Protein AF-A0A958Z727-F1 (afdb_monomer_lite)

Foldseek 3Di:
DVVLLVLLLPCQVVCVVVVPDQAAAEEEPDDPDQQSSCVSNSHHYYHVHVFPVLALVSVQVRVVVRHFKYKYSACVCVPRPSCVLFAPAWDDDGPRITMTGRHPDHD

pLDDT: mean 90.94, std 6.82, range [50.34, 97.81]

Structure (mmCIF, N/CA/C/O backbone):
data_AF-A0A958Z727-F1
#
_entry.id   AF-A0A958Z727-F1
#
loop_
_atom_site.group_PDB
_atom_site.id
_atom_site.type_symbol
_atom_site.label_atom_id
_atom_site.label_alt_id
_atom_site.label_comp_id
_atom_site.label_asym_id
_atom_site.label_entity_id
_atom_site.label_seq_id
_atom_site.pdbx_PDB_ins_code
_atom_site.Cartn_x
_atom_site.Cartn_y
_atom_site.Cartn_z
_atom_site.occupancy
_atom_site.B_iso_or_equiv
_atom_site.auth_seq_id
_atom_site.auth_comp_id
_atom_site.auth_asym_id
_atom_site.auth_atom_id
_atom_site.pdbx_PDB_model_num
ATOM 1 N N . TYR A 1 1 ? -3.542 -13.701 -14.974 1.00 50.34 1 TYR A N 1
ATOM 2 C CA . TYR A 1 1 ? -4.261 -12.425 -15.186 1.00 50.34 1 TYR A CA 1
ATOM 3 C C . TYR A 1 1 ? -5.636 -12.428 -14.512 1.00 50.34 1 TYR A C 1
ATOM 5 O O . TYR A 1 1 ? -5.892 -11.529 -13.728 1.00 50.34 1 TYR A O 1
ATOM 13 N N . ASN A 1 2 ? -6.486 -13.447 -14.722 1.00 65.69 2 ASN A N 1
ATOM 14 C CA . ASN A 1 2 ? -7.831 -13.496 -14.113 1.00 65.69 2 ASN A CA 1
ATOM 15 C C . ASN A 1 2 ? -7.857 -13.581 -12.575 1.00 65.69 2 ASN A C 1
ATOM 17 O O . ASN A 1 2 ? -8.735 -12.981 -11.959 1.00 65.69 2 ASN A O 1
ATOM 21 N N . ASP A 1 3 ? -6.906 -14.280 -11.950 1.00 7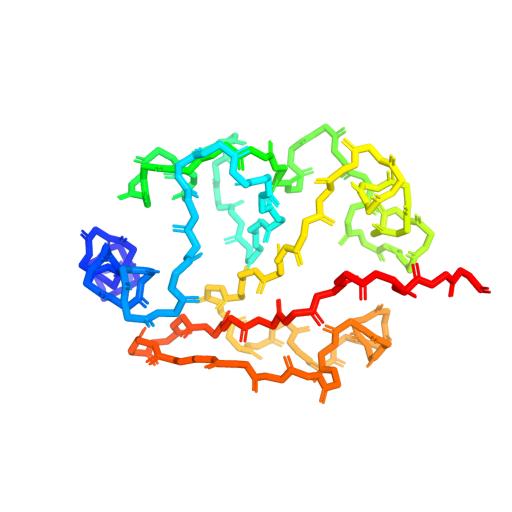2.94 3 ASP A N 1
ATOM 22 C CA . ASP A 1 3 ? -6.964 -14.512 -10.499 1.00 72.94 3 ASP A CA 1
ATOM 23 C C . ASP A 1 3 ? -6.658 -13.252 -9.676 1.00 72.94 3 ASP A C 1
ATOM 25 O O . ASP A 1 3 ? -7.357 -12.983 -8.702 1.00 72.94 3 ASP A O 1
ATOM 29 N N . ASN A 1 4 ? -5.709 -12.417 -10.117 1.00 77.88 4 ASN A N 1
ATOM 30 C CA . ASN A 1 4 ? -5.355 -11.174 -9.417 1.00 77.88 4 ASN A CA 1
ATOM 31 C C . ASN A 1 4 ? -6.507 -10.161 -9.435 1.00 77.88 4 ASN A C 1
ATOM 33 O O . ASN A 1 4 ? -6.820 -9.557 -8.413 1.00 77.88 4 ASN A O 1
ATOM 37 N N . LEU A 1 5 ? -7.172 -10.000 -10.584 1.00 83.12 5 LEU A N 1
ATOM 38 C CA . LEU A 1 5 ? -8.333 -9.117 -10.699 1.00 83.12 5 LEU A CA 1
ATOM 39 C C . LEU A 1 5 ? -9.493 -9.610 -9.825 1.00 83.12 5 LEU A C 1
ATOM 41 O O . LEU A 1 5 ? -10.134 -8.826 -9.128 1.00 83.12 5 LEU A O 1
ATOM 45 N N . LYS A 1 6 ? -9.740 -10.925 -9.828 1.00 85.56 6 LYS A N 1
ATOM 46 C CA . LYS A 1 6 ? -10.763 -11.536 -8.979 1.00 85.56 6 LYS A CA 1
ATOM 47 C C . LYS A 1 6 ? -10.461 -11.321 -7.497 1.00 85.56 6 LYS A C 1
ATOM 49 O O . LYS A 1 6 ? -11.382 -11.011 -6.743 1.00 85.56 6 LYS A O 1
ATOM 54 N N . ALA A 1 7 ? -9.200 -11.463 -7.087 1.00 87.31 7 ALA A N 1
ATOM 55 C CA . ALA A 1 7 ? -8.783 -11.180 -5.721 1.00 87.31 7 ALA A CA 1
ATOM 56 C C . ALA A 1 7 ? -9.103 -9.725 -5.357 1.00 87.31 7 ALA A C 1
ATOM 58 O O . ALA A 1 7 ? -9.835 -9.522 -4.398 1.00 87.31 7 ALA A O 1
ATOM 59 N N . LEU A 1 8 ? -8.699 -8.746 -6.180 1.00 88.06 8 LEU A N 1
ATOM 60 C CA . LEU A 1 8 ? -8.932 -7.311 -5.935 1.00 88.06 8 LEU A CA 1
ATOM 61 C C . LEU A 1 8 ? -10.416 -6.973 -5.736 1.00 88.06 8 LEU A C 1
ATOM 63 O O . LEU A 1 8 ? -10.770 -6.294 -4.776 1.00 88.06 8 LEU A O 1
ATOM 67 N N . ILE A 1 9 ? -11.284 -7.495 -6.608 1.00 87.69 9 ILE A N 1
ATOM 68 C CA . ILE A 1 9 ? -12.739 -7.270 -6.550 1.00 87.69 9 ILE A CA 1
ATOM 69 C C . ILE A 1 9 ? -13.356 -7.884 -5.282 1.00 87.69 9 ILE A C 1
ATOM 71 O O . ILE A 1 9 ? -14.369 -7.406 -4.776 1.00 87.69 9 ILE A O 1
ATOM 75 N N . THR A 1 10 ? -12.764 -8.960 -4.760 1.00 89.81 10 THR A N 1
ATOM 76 C CA . THR A 1 10 ? -13.305 -9.713 -3.620 1.00 89.81 10 THR A CA 1
ATOM 77 C C . THR A 1 10 ? -12.610 -9.406 -2.294 1.00 89.81 10 THR A C 1
ATOM 79 O O . THR A 1 10 ? -12.925 -10.055 -1.302 1.00 89.81 10 THR A O 1
ATOM 82 N N . THR A 1 11 ? -11.724 -8.404 -2.237 1.00 89.69 11 THR A N 1
ATOM 83 C CA . THR A 1 11 ? -11.003 -8.008 -1.009 1.00 89.69 11 THR A CA 1
ATOM 84 C C . THR A 1 11 ? -11.884 -7.265 0.003 1.00 89.69 11 THR A C 1
ATOM 86 O O . THR A 1 11 ? -11.554 -7.213 1.185 1.00 89.69 11 THR A O 1
ATOM 89 N N . GLY A 1 12 ? -13.030 -6.718 -0.419 1.00 89.19 12 GLY A N 1
ATOM 90 C CA . GLY A 1 12 ? -13.918 -5.908 0.431 1.00 89.19 12 GLY A CA 1
ATOM 91 C C . GLY A 1 12 ? -14.254 -6.510 1.811 1.00 89.19 12 GLY A C 1
ATOM 92 O O . GLY A 1 12 ? -14.110 -5.807 2.812 1.00 89.19 12 GLY A O 1
ATOM 93 N N . PRO A 1 13 ? -14.645 -7.796 1.917 1.00 91.94 13 PRO A N 1
ATOM 94 C CA . PRO A 1 13 ? -14.886 -8.448 3.204 1.00 91.94 13 PRO A CA 1
ATOM 95 C C . PRO A 1 13 ? -13.677 -8.434 4.147 1.00 91.94 13 PRO A C 1
ATOM 97 O O . PRO A 1 13 ? -13.855 -8.174 5.334 1.00 91.94 13 PRO A O 1
ATOM 100 N N . LEU A 1 14 ? -12.459 -8.647 3.629 1.00 92.69 14 LEU A N 1
ATOM 101 C CA . LEU A 1 14 ? -11.243 -8.606 4.443 1.00 92.69 14 LEU A CA 1
ATOM 102 C C . LEU A 1 14 ? -10.998 -7.196 4.990 1.00 92.69 14 LEU A C 1
ATOM 104 O O . LEU A 1 14 ? -10.651 -7.042 6.156 1.00 92.69 14 LEU A O 1
ATOM 108 N N . PHE A 1 15 ? -11.218 -6.150 4.191 1.00 93.00 15 PHE A N 1
ATOM 109 C CA . PHE A 1 15 ? -11.087 -4.784 4.700 1.00 93.00 15 PHE A CA 1
ATOM 110 C C . PHE A 1 15 ? -12.085 -4.474 5.818 1.00 93.00 15 PHE A C 1
ATOM 112 O O . PHE A 1 15 ? -11.711 -3.830 6.794 1.00 93.00 15 PHE A O 1
ATOM 119 N N . ASN A 1 16 ? -13.320 -4.971 5.717 1.00 92.44 16 ASN A N 1
ATOM 120 C CA . ASN A 1 16 ? -14.316 -4.808 6.777 1.00 92.44 16 ASN A CA 1
ATOM 121 C C . ASN A 1 16 ? -13.895 -5.529 8.067 1.00 92.44 16 ASN A C 1
ATOM 123 O O . ASN A 1 16 ? -14.034 -4.970 9.154 1.00 92.44 16 ASN A O 1
ATOM 127 N N . GLU A 1 17 ? -13.353 -6.744 7.955 1.00 93.81 17 GLU A N 1
ATOM 128 C CA . GLU A 1 17 ? -12.824 -7.505 9.094 1.00 93.81 17 GLU A CA 1
ATOM 129 C C . GLU A 1 17 ? -11.662 -6.768 9.775 1.00 93.81 17 GLU A C 1
ATOM 131 O O . GLU A 1 17 ? -11.635 -6.633 11.000 1.00 93.81 17 GLU A O 1
ATOM 136 N N . LEU A 1 18 ? -10.746 -6.221 8.973 1.00 93.75 18 LEU A N 1
ATOM 137 C CA . LEU A 1 18 ? -9.597 -5.444 9.441 1.00 93.75 18 LEU A CA 1
ATOM 138 C C . LEU A 1 18 ? -9.951 -4.013 9.867 1.00 93.75 18 LEU A C 1
ATOM 140 O O . LEU A 1 18 ? -9.083 -3.310 10.383 1.00 93.75 18 LEU A O 1
ATOM 144 N N . ARG A 1 19 ? -11.210 -3.592 9.685 1.00 94.44 19 ARG A N 1
ATOM 145 C CA . ARG A 1 19 ? -11.703 -2.231 9.948 1.00 94.44 19 ARG A CA 1
ATOM 146 C C . ARG A 1 19 ? -10.921 -1.150 9.189 1.00 94.44 19 ARG A C 1
ATOM 148 O O . ARG A 1 19 ? -10.641 -0.096 9.748 1.00 94.44 19 ARG A O 1
ATOM 155 N N . ILE A 1 20 ? -10.577 -1.433 7.934 1.00 93.75 20 ILE A N 1
ATOM 156 C CA . ILE A 1 20 ? -9.972 -0.476 7.001 1.00 93.75 20 ILE A CA 1
ATOM 157 C C . ILE A 1 20 ? -11.106 0.268 6.298 1.00 93.75 20 ILE A C 1
ATOM 159 O O . ILE A 1 20 ? -11.839 -0.334 5.503 1.00 93.75 20 ILE A O 1
ATOM 163 N N . ASP A 1 21 ? -11.250 1.557 6.588 1.00 93.31 21 ASP A N 1
ATOM 164 C CA . ASP A 1 21 ? -12.305 2.411 6.042 1.00 93.31 21 ASP A CA 1
ATOM 165 C C . ASP A 1 21 ? -12.067 2.719 4.551 1.00 93.31 21 ASP A C 1
ATOM 167 O O . ASP A 1 21 ? -10.981 2.524 4.004 1.00 93.31 21 ASP A O 1
ATOM 171 N N . GLU A 1 22 ? -13.098 3.190 3.851 1.00 90.94 22 GLU A N 1
ATOM 172 C CA . GLU A 1 22 ? -12.982 3.645 2.459 1.00 90.94 22 GLU A CA 1
ATOM 173 C C . GLU A 1 22 ? -12.190 4.957 2.317 1.00 90.94 22 GLU A C 1
ATOM 175 O O . GLU A 1 22 ? -11.710 5.287 1.225 1.00 90.94 22 GLU A O 1
ATOM 180 N N . ASN A 1 23 ? -12.064 5.715 3.409 1.00 93.00 23 ASN A N 1
ATOM 181 C CA . ASN A 1 23 ? -11.309 6.961 3.463 1.00 93.00 23 ASN A CA 1
ATOM 182 C C . ASN A 1 23 ? -9.847 6.773 3.872 1.00 93.00 23 ASN A C 1
ATOM 184 O O . ASN A 1 23 ? -9.049 7.675 3.602 1.00 93.00 23 ASN A O 1
ATOM 188 N N . ASP A 1 24 ? -9.499 5.618 4.441 1.00 95.44 24 ASP A N 1
ATOM 189 C CA . ASP A 1 24 ? -8.117 5.263 4.747 1.00 95.44 24 ASP A CA 1
ATOM 190 C C . ASP A 1 24 ? -7.335 5.172 3.432 1.00 95.44 24 ASP A C 1
ATOM 192 O O . ASP A 1 24 ? -7.703 4.430 2.508 1.00 95.44 24 ASP A O 1
ATOM 196 N N . LYS A 1 25 ? -6.255 5.949 3.313 1.00 96.62 25 LYS A N 1
ATOM 197 C CA . LYS A 1 25 ? -5.447 5.934 2.091 1.00 96.62 25 LYS A CA 1
ATOM 198 C C . LYS A 1 25 ? -4.524 4.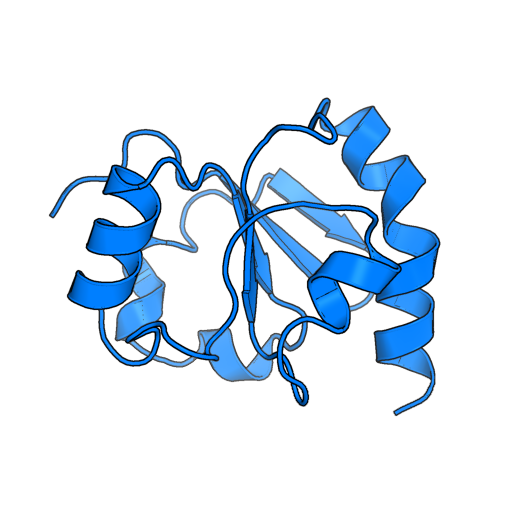725 2.097 1.00 96.62 25 LYS A C 1
ATOM 200 O O . LYS A 1 25 ? -3.829 4.457 3.076 1.00 96.62 25 LYS A O 1
ATOM 205 N N . VAL A 1 26 ? -4.454 4.033 0.968 1.00 96.62 26 VAL A N 1
ATOM 206 C CA . VAL A 1 26 ? -3.616 2.842 0.799 1.00 96.62 26 VAL A CA 1
ATOM 207 C C . VAL A 1 26 ? -2.573 3.053 -0.291 1.00 96.62 26 VAL A C 1
ATOM 209 O O . VAL A 1 26 ? -2.835 3.716 -1.290 1.00 96.62 26 VAL A O 1
ATOM 212 N N . ILE A 1 27 ? -1.392 2.471 -0.126 1.00 96.81 27 ILE A N 1
ATOM 213 C CA . ILE A 1 27 ? -0.442 2.267 -1.222 1.00 96.81 27 ILE A CA 1
ATOM 214 C C . ILE A 1 27 ? -0.753 0.896 -1.821 1.00 96.81 27 ILE A C 1
ATOM 216 O O . ILE A 1 27 ? -0.769 -0.085 -1.081 1.00 96.81 27 ILE A O 1
ATOM 220 N N . SER A 1 28 ? -1.000 0.797 -3.127 1.00 95.38 28 SER A N 1
ATOM 221 C CA . SER A 1 28 ? -1.206 -0.491 -3.803 1.00 95.38 28 SER A CA 1
ATOM 222 C C . SER A 1 28 ? -0.140 -0.734 -4.859 1.00 95.38 28 SER A C 1
ATOM 224 O O . SER A 1 28 ? 0.034 0.100 -5.742 1.00 95.38 28 SER A O 1
ATOM 226 N N . ILE A 1 29 ? 0.556 -1.872 -4.753 1.00 93.69 29 ILE A N 1
ATOM 227 C CA . ILE A 1 29 ? 1.626 -2.279 -5.669 1.00 93.69 29 ILE A CA 1
ATOM 228 C C . ILE A 1 29 ? 1.596 -3.800 -5.943 1.00 93.69 29 ILE A C 1
ATOM 230 O O . ILE A 1 29 ? 1.262 -4.576 -5.055 1.00 93.69 29 ILE A O 1
ATOM 234 N N . PRO A 1 30 ? 1.997 -4.284 -7.123 1.00 91.19 30 PRO A N 1
ATOM 235 C CA . PRO A 1 30 ? 2.093 -3.486 -8.319 1.00 91.19 30 PRO A CA 1
ATOM 236 C C . PRO A 1 30 ? 0.707 -3.147 -8.890 1.00 91.19 30 PRO A C 1
ATOM 238 O O . PRO A 1 30 ? -0.225 -3.957 -8.784 1.00 91.19 30 PRO A O 1
ATOM 241 N N . ASP A 1 31 ? 0.570 -1.978 -9.516 1.00 82.69 31 ASP A N 1
ATOM 242 C CA . ASP A 1 31 ? -0.566 -1.637 -10.377 1.00 82.69 31 ASP A CA 1
ATOM 243 C C . ASP A 1 31 ? -0.116 -1.550 -11.843 1.00 82.69 31 ASP A C 1
ATOM 245 O O . ASP A 1 31 ? 0.728 -0.747 -12.228 1.00 82.69 31 ASP A O 1
ATOM 249 N N . LEU A 1 32 ? -0.706 -2.389 -12.699 1.00 79.69 32 LEU A N 1
ATOM 250 C CA . LEU A 1 32 ? -0.421 -2.396 -14.142 1.00 79.69 32 LEU A CA 1
ATOM 251 C C . LEU A 1 32 ? -1.130 -1.254 -14.897 1.00 79.69 32 LEU A C 1
ATOM 253 O O . LEU A 1 32 ? -1.114 -1.211 -16.127 1.00 79.69 32 LEU A O 1
ATOM 257 N N . SER A 1 33 ? -1.803 -0.363 -14.175 1.00 79.81 33 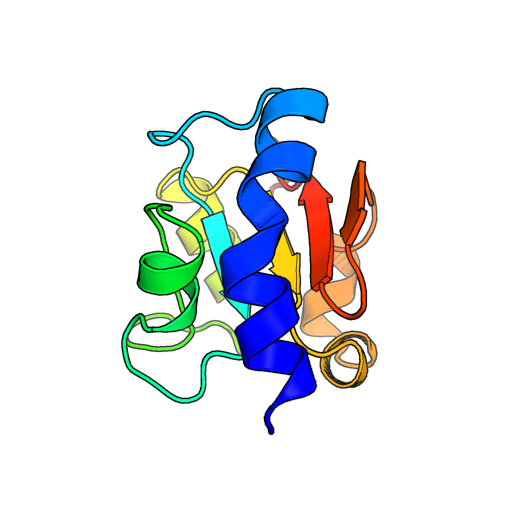SER A N 1
ATOM 258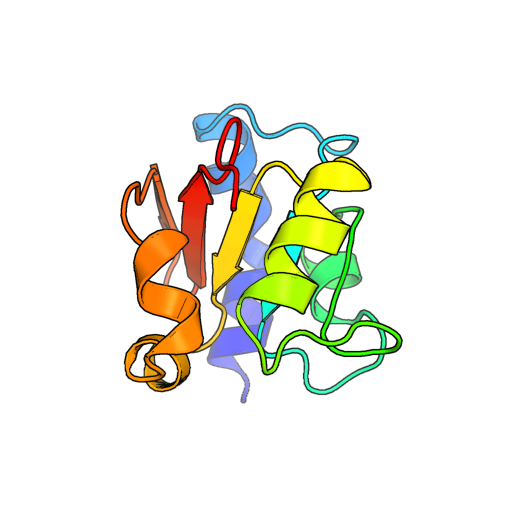 C CA . SER A 1 33 ? -2.573 0.766 -14.682 1.00 79.81 33 SER A CA 1
ATOM 259 C C . SER A 1 33 ? -2.335 2.014 -13.824 1.00 79.81 33 SER A C 1
ATOM 261 O O . SER A 1 33 ? -1.539 2.006 -12.893 1.00 79.81 33 SER A O 1
ATOM 263 N N . ILE A 1 34 ? -3.034 3.110 -14.132 1.00 76.88 34 ILE A N 1
ATOM 264 C CA . ILE A 1 34 ? -2.921 4.357 -13.362 1.00 76.88 34 ILE A CA 1
ATOM 265 C C . ILE A 1 34 ? -3.446 4.172 -11.925 1.00 76.88 34 ILE A C 1
ATOM 267 O O . ILE A 1 34 ? -2.816 4.625 -10.976 1.00 76.88 34 ILE A O 1
ATOM 271 N N . ASN A 1 35 ? -4.606 3.534 -11.753 1.00 83.94 35 ASN A N 1
ATOM 272 C CA . ASN A 1 35 ? -5.304 3.419 -10.463 1.00 83.94 35 ASN A CA 1
ATOM 273 C C . ASN A 1 35 ? -6.302 2.245 -10.405 1.00 83.94 35 ASN A C 1
ATOM 275 O O . ASN A 1 35 ? -7.259 2.265 -9.626 1.00 83.94 35 ASN A O 1
ATOM 279 N N . GLY A 1 36 ? -6.140 1.246 -11.267 1.00 85.69 36 GLY A N 1
ATOM 280 C CA . GLY A 1 36 ? -7.098 0.159 -11.437 1.00 85.69 36 GLY A CA 1
ATOM 281 C C . GLY A 1 36 ? -7.254 -0.684 -10.178 1.00 85.69 36 GLY A C 1
ATOM 282 O O . GLY A 1 36 ? -8.379 -0.995 -9.797 1.00 85.69 36 GLY A O 1
ATOM 283 N N . SER A 1 37 ? -6.156 -1.001 -9.487 1.00 88.88 37 SER A N 1
ATOM 284 C CA . SER A 1 37 ? -6.195 -1.728 -8.212 1.00 88.88 37 SER A CA 1
ATOM 285 C C . SER A 1 37 ? -7.051 -0.994 -7.174 1.00 88.88 37 SER A C 1
ATOM 287 O O . SER A 1 37 ? -7.948 -1.597 -6.584 1.00 88.88 37 SER A O 1
ATOM 289 N N . LEU A 1 38 ? -6.853 0.320 -7.024 1.00 91.81 38 LEU A N 1
ATOM 290 C CA . LEU A 1 38 ? -7.618 1.182 -6.119 1.00 91.81 38 LEU A CA 1
ATOM 291 C C . LEU A 1 38 ? -9.111 1.195 -6.469 1.00 91.81 38 LEU A C 1
ATOM 293 O O . LEU A 1 38 ? -9.956 1.058 -5.582 1.00 91.81 38 LEU A O 1
ATOM 297 N N . TYR A 1 39 ? -9.436 1.298 -7.762 1.00 91.06 39 TYR A N 1
ATOM 298 C CA . TYR A 1 39 ? -10.815 1.255 -8.248 1.00 91.06 39 TYR A CA 1
ATOM 299 C C . TYR A 1 39 ? -11.503 -0.070 -7.897 1.00 91.06 39 TYR A C 1
ATOM 301 O O . TYR A 1 39 ? -12.587 -0.064 -7.315 1.00 91.06 39 TYR A O 1
ATOM 309 N N . TYR A 1 40 ? -10.867 -1.211 -8.188 1.00 90.12 40 TYR A N 1
ATOM 310 C CA . TYR A 1 40 ? -11.457 -2.528 -7.917 1.00 90.12 40 TYR A CA 1
ATOM 311 C C . TYR A 1 40 ? -11.615 -2.825 -6.427 1.00 90.12 40 TYR A C 1
ATOM 313 O O . TYR A 1 40 ? -12.552 -3.516 -6.035 1.00 90.12 40 TYR A O 1
ATOM 321 N N . MET A 1 41 ? -10.724 -2.284 -5.602 1.00 91.88 41 MET A N 1
ATOM 322 C CA . MET A 1 41 ? -10.777 -2.417 -4.149 1.00 91.88 41 MET A CA 1
ATOM 323 C C . MET A 1 41 ? -11.735 -1.426 -3.477 1.00 91.88 41 MET A C 1
ATOM 325 O O . MET A 1 41 ? -11.946 -1.521 -2.267 1.00 91.88 41 MET A O 1
ATOM 329 N N . ASN A 1 42 ? -12.302 -0.475 -4.229 1.00 92.31 42 ASN A N 1
ATOM 330 C CA . ASN A 1 42 ? -13.036 0.672 -3.695 1.00 92.31 42 ASN A CA 1
ATOM 331 C C . ASN A 1 42 ? -12.235 1.381 -2.583 1.00 92.31 42 ASN A C 1
ATOM 333 O O . ASN A 1 42 ? -12.699 1.517 -1.449 1.00 92.31 42 ASN A O 1
ATOM 337 N N . ARG A 1 43 ? -10.980 1.745 -2.876 1.00 93.62 43 ARG A N 1
ATOM 338 C CA . ARG A 1 43 ? -10.074 2.432 -1.941 1.00 93.62 43 ARG A CA 1
ATOM 339 C C . ARG A 1 43 ? -9.455 3.674 -2.568 1.00 93.62 43 ARG A C 1
ATOM 341 O O . ARG A 1 43 ? -9.317 3.777 -3.784 1.00 93.62 43 ARG A O 1
ATOM 348 N N . LYS A 1 44 ? -9.078 4.623 -1.714 1.00 94.88 44 LYS A N 1
ATOM 349 C CA . LYS A 1 44 ? -8.326 5.829 -2.082 1.00 94.88 44 LYS A CA 1
ATOM 350 C C . LYS A 1 44 ? -6.849 5.621 -1.767 1.00 94.88 44 LYS A C 1
ATOM 352 O O . LYS A 1 44 ? -6.515 4.840 -0.883 1.00 94.88 44 LYS A O 1
ATOM 357 N N . GLY A 1 45 ? -5.969 6.355 -2.440 1.00 95.06 45 GLY A N 1
ATOM 358 C CA . GLY A 1 45 ? -4.551 6.379 -2.096 1.00 95.06 45 GLY A CA 1
ATOM 359 C C . GLY A 1 45 ? -3.647 6.471 -3.313 1.00 95.06 45 GLY A C 1
ATOM 360 O O . GLY A 1 45 ? -3.896 7.291 -4.195 1.00 95.06 45 GLY A O 1
ATOM 361 N N . PHE A 1 46 ? -2.596 5.658 -3.325 1.00 95.75 46 PHE A N 1
ATOM 362 C CA . PHE A 1 46 ? -1.438 5.822 -4.192 1.00 95.75 46 PHE A CA 1
ATOM 363 C C . PHE A 1 46 ? -1.072 4.507 -4.883 1.00 95.75 46 PHE A C 1
ATOM 365 O O . PHE A 1 46 ? -1.163 3.429 -4.295 1.00 95.75 46 PHE A O 1
ATOM 372 N N . THR A 1 47 ? -0.628 4.614 -6.127 1.00 94.06 47 THR A N 1
ATOM 373 C CA . THR A 1 47 ? -0.030 3.535 -6.925 1.00 94.06 47 THR A CA 1
ATOM 374 C C . THR A 1 47 ? 1.348 3.993 -7.388 1.00 94.06 47 THR A C 1
ATOM 376 O O . THR A 1 47 ? 1.769 5.114 -7.089 1.00 94.06 47 THR A O 1
ATOM 379 N N . GLU A 1 48 ? 2.063 3.171 -8.153 1.00 90.56 48 GLU A N 1
ATOM 380 C CA . GLU A 1 48 ? 3.332 3.581 -8.768 1.00 90.56 48 GLU A CA 1
ATOM 381 C C . GLU A 1 48 ? 3.160 4.713 -9.787 1.00 90.56 48 GLU A C 1
ATOM 383 O O . GLU A 1 48 ? 4.124 5.396 -10.137 1.00 90.56 48 GLU A O 1
ATOM 388 N N . PHE A 1 49 ? 1.936 4.962 -10.256 1.00 86.88 49 PHE A N 1
ATOM 389 C CA . PHE A 1 49 ? 1.673 6.102 -11.114 1.00 86.88 49 PHE A CA 1
ATOM 390 C C . PHE A 1 49 ? 1.791 7.409 -10.319 1.00 86.88 49 PHE A C 1
ATOM 392 O O . PHE A 1 49 ? 1.128 7.603 -9.302 1.00 86.88 49 PHE A O 1
ATO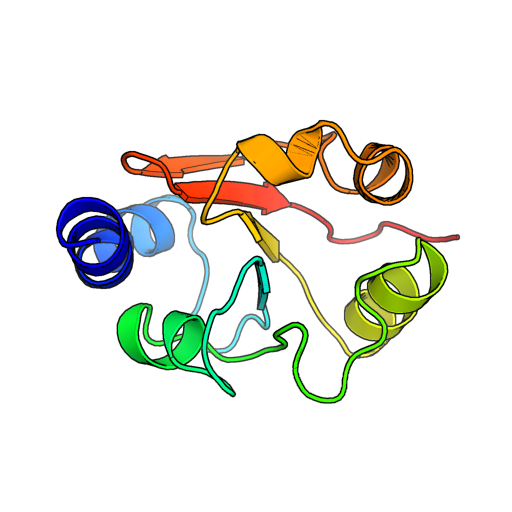M 399 N N . ALA A 1 50 ? 2.635 8.322 -10.810 1.00 82.69 50 ALA A N 1
ATOM 400 C CA . ALA A 1 50 ? 2.943 9.609 -10.178 1.00 82.69 50 ALA A CA 1
ATOM 401 C C . ALA A 1 50 ? 3.546 9.524 -8.756 1.00 82.69 50 ALA A C 1
ATOM 403 O O . ALA A 1 50 ? 3.623 10.546 -8.076 1.00 82.69 50 ALA A O 1
ATOM 404 N N . SER A 1 51 ? 4.032 8.350 -8.333 1.00 86.12 51 SER A N 1
ATOM 405 C CA . SER A 1 51 ? 4.714 8.150 -7.047 1.00 86.12 51 SER A CA 1
ATOM 406 C C . SER A 1 51 ? 6.064 7.465 -7.256 1.00 86.12 51 SER A C 1
ATOM 408 O O . SER A 1 51 ? 6.182 6.548 -8.066 1.00 86.12 51 SER A O 1
ATOM 410 N N . ASN A 1 52 ? 7.090 7.844 -6.490 1.00 88.62 52 ASN A N 1
ATOM 411 C CA . ASN A 1 52 ? 8.407 7.204 -6.571 1.00 88.62 52 ASN A CA 1
ATOM 412 C C . ASN A 1 52 ? 8.488 5.897 -5.751 1.00 88.62 52 ASN A C 1
ATOM 414 O O . ASN A 1 52 ? 9.364 5.728 -4.910 1.00 88.62 52 ASN A O 1
ATOM 418 N N . LEU A 1 53 ? 7.580 4.946 -5.982 1.00 88.38 53 LEU A N 1
ATOM 419 C CA . LEU A 1 53 ? 7.496 3.686 -5.216 1.00 88.38 53 LEU A CA 1
ATOM 420 C C . LEU A 1 53 ? 8.543 2.631 -5.630 1.00 88.38 53 LEU A C 1
ATOM 422 O O . LEU A 1 53 ? 8.305 1.431 -5.528 1.00 88.38 53 LEU A O 1
ATOM 426 N N . SER A 1 54 ? 9.711 3.075 -6.098 1.00 89.31 54 SER A N 1
ATOM 427 C CA . SER A 1 54 ? 10.879 2.222 -6.367 1.00 89.31 54 SER A CA 1
ATOM 428 C C . SER A 1 54 ? 12.019 2.438 -5.365 1.00 89.31 54 SER A C 1
ATOM 430 O O . SER A 1 54 ? 13.047 1.766 -5.439 1.00 89.31 54 SER A O 1
ATOM 432 N N . THR A 1 55 ? 11.839 3.363 -4.418 1.00 93.06 55 THR A N 1
ATOM 433 C CA . THR A 1 55 ? 12.801 3.685 -3.361 1.00 93.06 55 THR A CA 1
ATOM 434 C C . THR A 1 55 ? 12.107 3.746 -2.010 1.00 93.06 55 THR A C 1
ATOM 436 O O . THR A 1 55 ? 10.918 4.043 -1.932 1.00 93.06 55 THR A O 1
ATOM 439 N N . THR A 1 56 ? 12.856 3.516 -0.932 1.00 94.00 56 THR A N 1
ATOM 440 C CA . THR A 1 56 ? 12.333 3.606 0.437 1.00 94.00 56 THR A CA 1
ATOM 441 C C . THR A 1 56 ? 11.757 4.995 0.737 1.00 94.00 56 THR A C 1
ATOM 443 O O . THR A 1 56 ? 10.662 5.102 1.284 1.00 94.00 56 THR A O 1
ATOM 446 N N . ASP A 1 57 ? 12.446 6.055 0.305 1.00 94.56 57 ASP A N 1
ATOM 447 C CA . ASP A 1 57 ? 12.018 7.443 0.516 1.00 94.56 57 ASP A CA 1
ATOM 448 C C . ASP A 1 57 ? 10.653 7.728 -0.116 1.00 94.56 57 ASP A C 1
ATOM 450 O O . ASP A 1 57 ? 9.803 8.352 0.511 1.00 94.56 57 ASP A O 1
ATOM 454 N N . GLY A 1 58 ? 10.387 7.205 -1.317 1.00 94.50 58 GLY A N 1
ATOM 455 C CA . GLY A 1 58 ? 9.103 7.426 -1.976 1.00 94.50 58 GLY A CA 1
ATOM 456 C C . GLY A 1 58 ? 7.920 6.783 -1.248 1.00 94.50 58 GLY A C 1
ATOM 457 O O . GLY A 1 58 ? 6.809 7.307 -1.326 1.00 94.50 58 GLY A O 1
ATOM 458 N N . PHE A 1 59 ? 8.136 5.692 -0.505 1.00 95.50 59 PHE A N 1
ATOM 459 C CA . PHE A 1 59 ? 7.116 5.144 0.396 1.00 95.50 59 PHE A CA 1
ATOM 460 C C . PHE A 1 59 ? 6.919 6.036 1.618 1.00 95.50 59 PHE A C 1
ATOM 462 O O . PHE A 1 59 ? 5.773 6.303 1.980 1.00 95.50 59 PHE A O 1
ATOM 469 N N . TYR A 1 60 ? 8.003 6.528 2.227 1.00 96.00 60 TYR A N 1
ATOM 470 C CA . TYR A 1 60 ? 7.901 7.450 3.357 1.00 96.00 60 TYR A CA 1
ATOM 471 C C . TYR A 1 60 ? 7.157 8.733 2.988 1.00 96.00 60 TYR A C 1
ATOM 473 O O . TYR A 1 60 ? 6.264 9.124 3.730 1.00 96.00 60 TYR A O 1
ATOM 481 N N . GLU A 1 61 ? 7.404 9.315 1.813 1.00 95.31 61 GLU A N 1
ATOM 482 C CA . GLU A 1 61 ? 6.633 10.468 1.330 1.00 95.31 61 GLU A CA 1
ATOM 483 C C . GLU A 1 61 ? 5.124 10.173 1.265 1.00 95.31 61 GLU A C 1
ATOM 485 O O . GLU A 1 61 ? 4.303 10.993 1.665 1.00 95.31 61 GLU A O 1
ATOM 490 N N . ARG A 1 62 ? 4.724 8.990 0.778 1.00 95.50 62 ARG A N 1
ATOM 491 C CA . ARG A 1 62 ? 3.298 8.629 0.702 1.00 95.50 62 ARG A CA 1
ATOM 492 C C . ARG A 1 62 ? 2.695 8.369 2.080 1.00 95.50 62 ARG A C 1
ATOM 494 O O . ARG A 1 62 ? 1.520 8.666 2.288 1.00 95.50 62 ARG A O 1
ATOM 501 N N . ILE A 1 63 ? 3.480 7.845 3.019 1.00 95.75 63 ILE A N 1
ATOM 502 C CA . ILE A 1 63 ? 3.085 7.718 4.429 1.00 95.75 63 ILE A CA 1
ATOM 503 C C . ILE A 1 63 ? 2.882 9.110 5.042 1.00 95.75 63 ILE A C 1
ATOM 505 O O . ILE A 1 63 ? 1.872 9.335 5.707 1.00 95.75 63 ILE A O 1
ATOM 509 N N . GLU A 1 64 ? 3.769 10.067 4.757 1.00 95.12 64 GLU A N 1
ATOM 510 C CA . GLU A 1 64 ? 3.618 11.472 5.160 1.00 95.12 64 GLU A CA 1
ATOM 511 C C . GLU A 1 64 ? 2.378 12.130 4.529 1.00 95.12 64 GLU A C 1
ATOM 513 O O . GLU A 1 64 ? 1.658 12.863 5.208 1.00 95.12 64 GLU A O 1
ATOM 518 N N . ASP A 1 65 ? 2.044 11.782 3.281 1.00 94.62 65 ASP A N 1
ATOM 519 C CA . ASP A 1 65 ? 0.809 12.199 2.595 1.00 94.62 65 ASP A CA 1
ATOM 520 C C . ASP A 1 65 ? -0.467 11.492 3.126 1.00 94.62 65 ASP A C 1
ATOM 522 O O . ASP A 1 65 ? -1.591 11.725 2.641 1.00 94.62 65 ASP A O 1
ATOM 526 N N . GLY A 1 66 ? -0.312 10.633 4.137 1.00 95.75 66 GLY A N 1
ATOM 527 C CA . GLY A 1 66 ? -1.384 9.988 4.886 1.00 95.75 66 GLY A CA 1
ATOM 528 C C . GLY A 1 66 ? -1.703 8.559 4.459 1.00 95.75 66 GLY A C 1
ATOM 529 O O . GLY A 1 66 ? -2.816 8.112 4.716 1.00 95.75 66 GLY A O 1
ATOM 530 N N . ALA A 1 67 ? -0.798 7.849 3.780 1.00 96.81 67 ALA A N 1
ATOM 531 C CA . ALA A 1 67 ? -0.968 6.419 3.540 1.00 96.81 67 ALA A CA 1
ATOM 532 C C . ALA A 1 67 ? -0.861 5.610 4.840 1.00 96.81 67 ALA A C 1
ATOM 534 O O . ALA A 1 67 ? 0.099 5.736 5.599 1.00 96.81 67 ALA A O 1
ATOM 535 N N . GLU A 1 68 ? -1.829 4.727 5.058 1.00 97.69 68 GLU A N 1
ATOM 536 C CA . GLU A 1 68 ? -1.957 3.944 6.287 1.00 97.69 68 GLU A CA 1
ATOM 537 C C . GLU A 1 68 ? -1.666 2.458 6.077 1.00 97.69 68 GLU A C 1
ATOM 539 O O . GLU A 1 68 ? -1.144 1.785 6.970 1.00 97.69 68 GLU A O 1
ATOM 544 N N . TYR A 1 69 ? -1.958 1.940 4.884 1.00 97.81 69 TYR A N 1
ATOM 545 C CA . TYR A 1 69 ? -1.803 0.522 4.572 1.00 97.81 69 TYR A CA 1
ATOM 546 C C . TYR A 1 69 ? -1.049 0.315 3.266 1.00 97.81 69 TYR A C 1
ATOM 548 O O . TYR A 1 69 ? -1.254 1.044 2.296 1.00 97.81 69 TYR A O 1
ATOM 556 N N . LEU A 1 70 ? -0.212 -0.719 3.235 1.00 97.19 70 LEU A N 1
ATOM 557 C CA . LEU A 1 70 ? 0.423 -1.217 2.022 1.00 97.19 70 LEU A CA 1
ATOM 558 C C . LEU A 1 70 ? -0.300 -2.482 1.562 1.00 97.19 70 LEU A C 1
ATOM 560 O O . LEU A 1 70 ? -0.396 -3.460 2.303 1.00 97.19 70 LEU A O 1
ATOM 564 N N . ILE A 1 71 ? -0.778 -2.463 0.325 1.00 96.19 71 ILE A N 1
ATOM 565 C CA . ILE A 1 71 ? -1.450 -3.572 -0.337 1.00 96.19 71 ILE A CA 1
ATOM 566 C C . ILE A 1 71 ? -0.527 -4.106 -1.427 1.00 96.19 71 ILE A C 1
ATOM 568 O O . ILE A 1 71 ? -0.277 -3.431 -2.425 1.00 96.19 71 ILE A O 1
ATOM 572 N N . VAL A 1 72 ? -0.040 -5.329 -1.240 1.00 95.06 72 VAL A N 1
ATOM 573 C CA . VAL A 1 72 ? 0.811 -6.020 -2.208 1.00 95.06 72 VAL A CA 1
ATOM 574 C C . VAL A 1 72 ? -0.024 -7.026 -2.992 1.00 95.06 72 VAL A C 1
ATOM 576 O O . VAL A 1 72 ? -0.464 -8.032 -2.442 1.00 95.06 72 VAL A O 1
ATOM 579 N N . ASN A 1 73 ? -0.234 -6.746 -4.274 1.00 90.19 73 ASN A N 1
ATOM 580 C CA . ASN A 1 73 ? -1.026 -7.545 -5.208 1.00 90.19 73 ASN A CA 1
ATOM 581 C C . ASN A 1 73 ? -0.218 -8.698 -5.821 1.00 90.19 73 ASN A C 1
ATOM 583 O O . ASN A 1 73 ? -0.796 -9.659 -6.323 1.00 90.19 73 ASN A O 1
ATOM 587 N N . ASP A 1 74 ? 1.109 -8.607 -5.816 1.00 88.38 74 ASP A N 1
ATOM 588 C CA . ASP A 1 74 ? 2.007 -9.636 -6.331 1.00 88.38 74 ASP A CA 1
ATOM 589 C C . ASP A 1 74 ? 3.173 -9.809 -5.363 1.00 88.38 74 ASP A C 1
ATOM 591 O O . ASP A 1 74 ? 4.000 -8.917 -5.203 1.00 88.38 74 ASP A O 1
ATOM 595 N N . SER A 1 75 ? 3.251 -10.965 -4.706 1.00 86.50 75 SER A N 1
ATOM 596 C CA . SER A 1 75 ? 4.282 -11.230 -3.704 1.00 86.50 75 SER A CA 1
ATOM 597 C C . SER A 1 75 ? 5.705 -11.274 -4.270 1.00 86.50 75 SER A C 1
ATOM 599 O O . SER A 1 75 ? 6.650 -11.230 -3.489 1.00 86.50 75 SER A O 1
ATOM 601 N N . THR A 1 76 ? 5.890 -11.361 -5.592 1.00 89.38 76 THR A N 1
ATOM 602 C CA . THR A 1 76 ? 7.229 -11.342 -6.207 1.00 89.38 76 THR A CA 1
ATOM 603 C C . THR A 1 76 ? 7.974 -10.034 -5.948 1.00 89.38 76 THR A C 1
ATOM 605 O O . THR A 1 76 ? 9.198 -10.045 -5.888 1.00 89.38 76 THR A O 1
ATOM 608 N N . VAL A 1 77 ? 7.267 -8.924 -5.703 1.00 89.50 77 VAL A N 1
ATOM 609 C CA . VAL A 1 77 ? 7.906 -7.634 -5.394 1.00 89.50 77 VAL A CA 1
ATOM 610 C C . VAL A 1 77 ? 8.497 -7.589 -3.984 1.00 89.50 77 VAL A C 1
ATOM 612 O O . VAL A 1 77 ? 9.347 -6.748 -3.715 1.00 89.50 77 VAL A O 1
ATOM 615 N N . LEU A 1 78 ? 8.098 -8.502 -3.089 1.00 90.06 78 LEU A N 1
ATOM 616 C CA . LEU A 1 78 ? 8.566 -8.534 -1.697 1.00 90.06 78 LEU A CA 1
ATOM 617 C C . LEU A 1 78 ? 10.060 -8.843 -1.561 1.00 90.06 78 LEU A C 1
ATOM 619 O O . LEU A 1 78 ? 10.623 -8.606 -0.498 1.00 90.06 78 LEU A O 1
ATOM 623 N N . SER A 1 79 ? 10.704 -9.372 -2.608 1.00 91.75 79 SER A N 1
ATOM 624 C CA . SER A 1 79 ? 12.155 -9.580 -2.622 1.00 91.75 79 SER A CA 1
ATOM 625 C C . SER A 1 79 ? 12.951 -8.289 -2.817 1.00 91.75 79 SER A C 1
ATOM 627 O O . SER A 1 79 ? 14.176 -8.333 -2.802 1.00 91.75 79 SER A O 1
ATOM 629 N N . ASN A 1 80 ? 12.286 -7.157 -3.053 1.00 92.19 80 ASN A N 1
ATOM 630 C CA . ASN A 1 80 ? 12.958 -5.880 -3.219 1.00 92.19 80 ASN A CA 1
ATOM 631 C C . ASN A 1 80 ? 13.345 -5.282 -1.861 1.00 92.19 80 ASN A C 1
ATOM 633 O O . ASN A 1 80 ? 12.482 -5.032 -1.018 1.00 92.19 80 ASN A O 1
ATOM 637 N N . ASP A 1 81 ? 14.629 -4.965 -1.688 1.00 92.00 81 ASP A N 1
ATOM 638 C CA . ASP A 1 81 ? 15.180 -4.469 -0.418 1.00 92.00 81 ASP A CA 1
ATOM 639 C C . ASP A 1 81 ? 14.499 -3.186 0.087 1.00 92.00 81 ASP A C 1
ATOM 641 O O . ASP A 1 81 ? 14.329 -3.007 1.293 1.00 92.00 81 ASP A O 1
ATOM 645 N N . TYR A 1 82 ? 14.040 -2.312 -0.817 1.00 92.25 82 TYR A N 1
ATOM 646 C CA . TYR A 1 82 ? 13.352 -1.069 -0.444 1.00 92.25 82 TYR A CA 1
ATOM 647 C C . TYR A 1 82 ? 12.003 -1.303 0.255 1.00 92.25 82 TYR A C 1
ATOM 649 O O . TYR A 1 82 ? 11.508 -0.405 0.931 1.00 92.25 82 TYR A O 1
ATOM 657 N N . LEU A 1 83 ? 11.403 -2.495 0.128 1.00 94.00 83 LEU A N 1
ATOM 658 C CA . LEU A 1 83 ? 10.159 -2.846 0.819 1.00 94.00 83 LEU A CA 1
ATOM 659 C C . LEU A 1 83 ? 10.376 -3.375 2.231 1.00 94.00 83 LEU A C 1
ATOM 661 O O . LEU A 1 83 ? 9.423 -3.391 3.011 1.00 94.00 83 LEU A O 1
ATOM 665 N N . ALA A 1 84 ? 11.602 -3.781 2.578 1.00 94.19 84 ALA A N 1
ATOM 666 C CA . ALA A 1 84 ? 11.919 -4.390 3.864 1.00 94.19 84 ALA A CA 1
ATOM 667 C C . ALA A 1 84 ? 11.315 -3.648 5.076 1.00 94.19 84 ALA A C 1
ATOM 669 O O . ALA A 1 84 ? 10.691 -4.319 5.900 1.00 94.19 84 ALA A O 1
ATOM 670 N N . PRO A 1 85 ? 11.394 -2.307 5.209 1.00 94.56 85 PRO A N 1
ATOM 671 C CA . PRO A 1 85 ? 10.816 -1.624 6.370 1.00 94.56 85 PRO A CA 1
ATOM 672 C C . PRO A 1 85 ? 9.277 -1.618 6.385 1.00 94.56 85 PRO A C 1
ATOM 674 O O . PRO A 1 85 ? 8.679 -1.560 7.458 1.00 94.56 85 PRO A O 1
ATOM 677 N N . PHE A 1 86 ? 8.619 -1.735 5.229 1.00 96.12 86 PHE A N 1
ATOM 678 C CA . PHE A 1 86 ? 7.162 -1.596 5.089 1.00 96.12 86 PHE A CA 1
ATOM 679 C C . PHE A 1 86 ? 6.400 -2.923 5.184 1.00 96.12 86 PHE A C 1
ATOM 681 O O . PHE A 1 86 ? 5.180 -2.932 5.333 1.00 96.12 86 PHE A O 1
ATOM 688 N N . ILE A 1 87 ? 7.105 -4.057 5.132 1.00 95.44 87 ILE A N 1
ATOM 689 C CA . ILE A 1 87 ? 6.501 -5.402 5.136 1.00 95.44 87 ILE A CA 1
ATOM 690 C C . ILE A 1 87 ? 6.595 -6.112 6.497 1.00 95.44 87 ILE A C 1
ATOM 692 O O . ILE A 1 87 ? 6.361 -7.314 6.600 1.00 95.44 87 ILE A O 1
ATOM 696 N N . GLN A 1 88 ? 6.919 -5.373 7.561 1.00 94.88 88 GLN A N 1
ATOM 697 C CA . GLN A 1 88 ? 7.148 -5.927 8.903 1.00 94.88 88 GLN A CA 1
ATOM 698 C C . GLN A 1 88 ? 5.857 -6.359 9.612 1.00 94.88 88 GLN A C 1
ATOM 700 O O . GLN A 1 88 ? 5.845 -7.338 10.357 1.00 94.88 88 GLN A O 1
ATOM 705 N N . LYS A 1 89 ? 4.751 -5.640 9.387 1.00 96.44 89 LYS A N 1
ATOM 706 C CA . LYS A 1 89 ? 3.490 -5.836 10.115 1.00 96.44 89 LYS A CA 1
ATOM 707 C C . LYS A 1 89 ? 2.363 -6.253 9.174 1.00 96.44 89 LYS A C 1
ATOM 709 O O . LYS A 1 89 ? 1.486 -5.461 8.837 1.00 96.44 89 LYS A O 1
ATOM 714 N N . LYS A 1 90 ? 2.380 -7.518 8.750 1.00 96.81 90 LYS A N 1
ATOM 715 C CA . LYS A 1 90 ? 1.282 -8.110 7.974 1.00 96.81 90 LYS A CA 1
ATOM 716 C C . LYS A 1 90 ? 0.030 -8.222 8.844 1.00 96.81 90 LYS A C 1
ATOM 718 O O . LYS A 1 90 ? 0.070 -8.859 9.894 1.00 96.81 90 LYS A O 1
ATOM 723 N N . ILE A 1 91 ? -1.073 -7.641 8.388 1.00 97.00 91 ILE A N 1
ATOM 724 C CA . ILE A 1 91 ? -2.363 -7.660 9.093 1.00 97.00 91 ILE A CA 1
ATOM 725 C C . ILE A 1 91 ? -3.418 -8.509 8.388 1.00 97.00 91 ILE A C 1
ATOM 727 O O . ILE A 1 91 ? -4.386 -8.907 9.023 1.00 97.00 91 ILE A O 1
ATOM 731 N N . GLY A 1 92 ? -3.230 -8.839 7.107 1.00 94.75 92 GLY A N 1
ATOM 732 C CA . GLY A 1 92 ? -4.195 -9.652 6.374 1.00 94.75 92 GLY A CA 1
ATOM 733 C C . GLY A 1 92 ? -3.658 -10.259 5.087 1.00 94.75 92 GLY A C 1
ATOM 734 O O . GLY A 1 92 ? -2.585 -9.900 4.593 1.00 94.75 92 GLY A O 1
ATOM 735 N N . GLN A 1 93 ? -4.425 -11.207 4.555 1.00 95.06 93 GLN A N 1
ATOM 736 C CA . GLN A 1 93 ? -4.198 -11.810 3.249 1.00 95.06 93 GLN A CA 1
ATOM 737 C C . GLN A 1 93 ? -5.522 -12.267 2.638 1.00 95.06 93 GLN A C 1
ATOM 739 O O . GLN A 1 93 ? -6.320 -12.913 3.312 1.00 95.06 93 GLN A O 1
ATOM 744 N N . HIS A 1 94 ? -5.710 -11.996 1.348 1.00 90.88 94 HIS A N 1
ATOM 745 C CA . HIS A 1 94 ? -6.829 -12.498 0.554 1.00 90.88 94 HIS A CA 1
ATOM 746 C C . HIS A 1 94 ? -6.323 -12.992 -0.802 1.00 90.88 94 HIS A C 1
ATOM 748 O O . HIS A 1 94 ? -5.949 -12.202 -1.668 1.00 90.88 94 HIS A O 1
ATOM 754 N N . GLY A 1 95 ? -6.252 -14.312 -0.979 1.00 88.25 95 GLY A N 1
ATOM 755 C CA . GLY A 1 95 ? -5.594 -14.905 -2.146 1.00 88.25 95 GLY A CA 1
ATOM 756 C C . GLY A 1 95 ? -4.123 -14.480 -2.237 1.00 88.25 95 GLY A C 1
ATOM 757 O O . GLY A 1 95 ? -3.338 -14.737 -1.320 1.00 88.25 95 GLY A O 1
ATOM 758 N N . ASN A 1 96 ? -3.764 -13.830 -3.344 1.00 88.62 96 ASN A N 1
ATOM 759 C CA . ASN A 1 96 ? -2.440 -13.259 -3.613 1.00 88.62 96 ASN A CA 1
ATOM 760 C C . ASN A 1 96 ? -2.249 -11.837 -3.053 1.00 88.62 96 ASN A C 1
ATOM 762 O O . ASN A 1 96 ? -1.137 -11.321 -3.116 1.00 88.62 96 ASN A O 1
ATOM 766 N N . ILE A 1 97 ? -3.299 -11.213 -2.511 1.00 91.56 97 ILE A N 1
ATOM 767 C CA . ILE A 1 97 ? -3.227 -9.868 -1.937 1.00 91.56 97 ILE A CA 1
ATOM 768 C C . ILE A 1 97 ? -2.768 -9.957 -0.488 1.00 91.56 97 ILE A C 1
ATOM 770 O O . ILE A 1 97 ? -3.354 -10.684 0.317 1.00 91.56 97 ILE A O 1
ATOM 774 N N . LEU A 1 98 ? -1.743 -9.189 -0.145 1.00 95.62 98 LEU A N 1
ATOM 775 C CA . LEU A 1 98 ? -1.199 -9.066 1.202 1.00 95.62 98 LEU A CA 1
ATOM 776 C C . LEU A 1 98 ? -1.402 -7.641 1.700 1.00 95.62 98 LEU A C 1
ATOM 778 O O . LEU A 1 98 ? -1.186 -6.694 0.950 1.00 95.62 98 LEU A O 1
ATOM 782 N N . ILE A 1 99 ? -1.794 -7.492 2.963 1.00 96.62 99 ILE A N 1
ATOM 783 C CA . ILE A 1 99 ? -2.035 -6.183 3.573 1.00 96.62 99 ILE A CA 1
ATOM 784 C C . ILE A 1 99 ? -1.089 -6.012 4.754 1.00 96.62 99 ILE A C 1
ATOM 786 O O . ILE A 1 99 ? -1.049 -6.859 5.655 1.00 96.62 99 ILE A O 1
ATOM 790 N N . PHE A 1 100 ? -0.363 -4.901 4.761 1.00 97.62 100 PHE A N 1
ATOM 791 C CA . PHE A 1 100 ? 0.553 -4.508 5.821 1.00 97.62 100 PHE A CA 1
ATOM 792 C C . PHE A 1 100 ? 0.123 -3.170 6.425 1.00 97.62 100 PHE A C 1
ATOM 794 O O . PHE A 1 100 ? -0.322 -2.268 5.717 1.00 97.62 100 PHE A O 1
ATOM 801 N N . ASP A 1 101 ? 0.253 -3.055 7.743 1.00 97.19 101 ASP A N 1
ATOM 802 C CA . ASP A 1 101 ? 0.040 -1.809 8.479 1.00 97.19 101 ASP A CA 1
ATOM 803 C C . ASP A 1 101 ? 1.353 -1.025 8.506 1.00 97.19 101 ASP A C 1
ATOM 805 O O . ASP A 1 101 ? 2.331 -1.468 9.114 1.00 97.19 101 ASP A O 1
ATOM 809 N N . ILE A 1 102 ? 1.362 0.118 7.824 1.00 96.69 102 ILE A N 1
ATOM 810 C CA . ILE A 1 102 ? 2.535 0.989 7.670 1.00 96.69 102 ILE A CA 1
ATOM 811 C C . ILE A 1 102 ? 2.394 2.286 8.475 1.00 96.69 102 ILE A C 1
ATOM 813 O O . ILE A 1 102 ? 3.228 3.186 8.368 1.00 96.69 102 ILE A O 1
ATOM 817 N N . ARG A 1 103 ? 1.355 2.394 9.311 1.00 93.94 103 ARG A N 1
ATOM 818 C CA . ARG A 1 103 ? 1.141 3.576 10.148 1.00 93.94 103 ARG A CA 1
ATOM 819 C C . ARG A 1 103 ? 2.285 3.734 11.140 1.00 93.94 103 ARG A C 1
ATOM 821 O O . ARG A 1 103 ? 2.719 2.772 11.775 1.00 93.94 103 ARG A O 1
ATOM 828 N N . ASN A 1 104 ? 2.684 4.984 11.360 1.00 89.88 104 ASN A N 1
ATOM 829 C CA . ASN A 1 104 ? 3.750 5.384 12.286 1.00 89.88 104 ASN A CA 1
ATOM 830 C C . ASN A 1 104 ? 5.167 4.942 11.886 1.00 89.88 104 ASN A C 1
ATOM 832 O O . ASN A 1 104 ? 6.080 5.072 12.704 1.00 89.88 104 ASN A O 1
ATOM 836 N N . LEU A 1 105 ? 5.372 4.451 10.661 1.00 91.81 105 LEU A N 1
ATOM 837 C CA . LEU A 1 105 ? 6.717 4.284 10.123 1.00 91.81 105 LEU A CA 1
ATOM 838 C C . LEU A 1 105 ? 7.308 5.656 9.786 1.00 91.81 105 LEU A C 1
ATOM 840 O O . LEU A 1 105 ? 6.605 6.553 9.321 1.00 91.81 105 LEU A O 1
ATOM 844 N N . LYS A 1 106 ? 8.597 5.819 10.071 1.00 84.38 106 LYS A N 1
ATOM 845 C CA . LYS A 1 106 ? 9.368 7.036 9.811 1.00 84.38 106 LYS A CA 1
ATOM 846 C C . LYS A 1 106 ? 10.723 6.648 9.209 1.00 84.38 106 LYS A C 1
ATOM 848 O O . LYS A 1 106 ? 11.162 5.532 9.504 1.00 84.38 106 LYS A O 1
ATOM 853 N N . PRO A 1 107 ? 11.339 7.535 8.407 1.00 78.62 107 PRO A N 1
ATOM 854 C CA . PRO A 1 107 ? 12.695 7.353 7.892 1.00 78.62 107 PRO A CA 1
ATOM 855 C C . PRO A 1 107 ? 13.719 6.988 8.968 1.00 78.62 107 PRO A C 1
ATOM 857 O O . PRO A 1 107 ? 13.602 7.512 10.103 1.00 78.62 107 PRO A O 1
#

Secondary structure (DSSP, 8-state):
-HHHHHHHHT-HHHHHHTT--SSSEEEEE--SSSSHHHHHTT-EEE-STTS-TTSHHHHHHHHHTTEEEEEES-GGGGG-GGGGGGSS-EEEEETTEEEEE-TT---

Sequence (107 aa):
YNDNLKALITTGPLFNELRIDENDKVISIPDLSINGSLYYMNRKGFTEFASNLSTTDGFYERIEDGAEYLIVNDSTVLSNDYLAPFIQKKIGQHGNILIFDIRN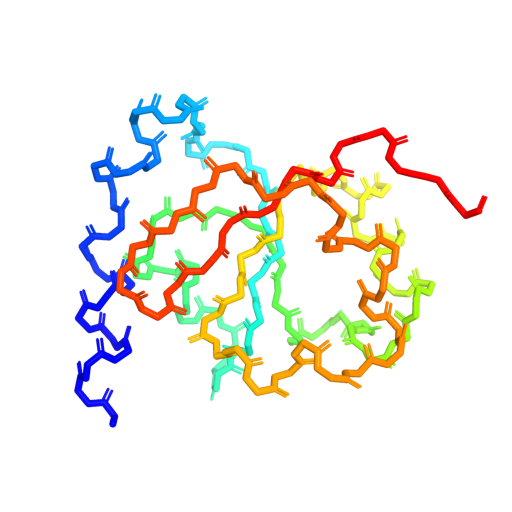LKP

Radius of gyration: 12.42 Å; chains: 1; bounding box: 30×27×28 Å